Protein AF-A0A1B6K634-F1 (afdb_monomer_lite)

Sequence (144 aa):
LHPFLGPLPGFIFIWIILMIVVPACLAILSILFADHVYEPFRPSFSTNFHNDYEGLIKKIIGTATLLAVGGINYASVKLYLKTQDLVSYLKLFGCIYVIVGGLYVYTSGNAIKADFGFEGTNLSLESLAIVFYGGLYSYDGWSW

pLDDT: mean 87.66, std 10.48, range [48.34, 97.31]

InterPro domains:
  IPR002293 Amino acid/polyamine transporter I [PF13520] (3-143)
  IPR050598 Cellular Amino Acid Transporter [PTHR11785] (5-143)

Secondary structur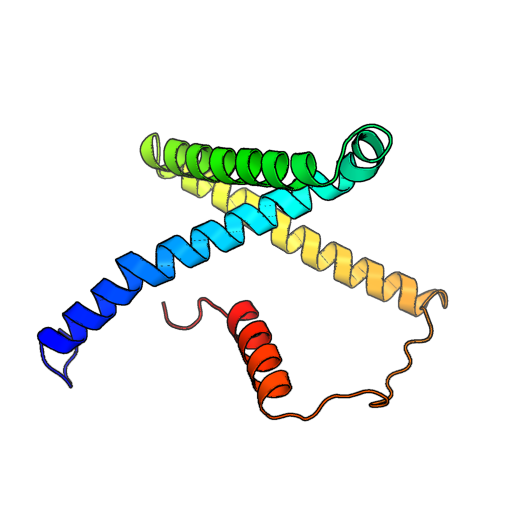e (DSSP, 8-state):
--TTT-HHHHHHHHHHIIIIIHHHHHHHHHHHHHHHHHGGGHHHHTTT--HHHHHHHHHHHHHHHHHHHHHHHHH-HHHHHHHHHHHHHHHHHHHHHHHHHHHHHHHTT---------TT----HHHHHHHHHHHHHHTTTTT-

Organism: NCBI:txid320908

Radius of gyration: 20.86 Å; chains: 1; bounding box: 47×40×52 Å

Foldseek 3Di:
DPPPDDDVVVVVVVCCCVVPVVVVVLLVVLLVVLCVVCVVCCVVAVVPDDPVVSVVSSVVSSVVVVCVLVVQCVVDVVSSVVVVVVVVVVVVVVVVVVVVVQVVCVVVVVDDPDPPDCPPPDPDPVVVVVVVVVVVVVVPPPPD

Structure (mmCIF, N/CA/C/O backbone):
data_AF-A0A1B6K634-F1
#
_entry.id   AF-A0A1B6K634-F1
#
loop_
_atom_site.group_PDB
_atom_site.id
_atom_site.type_symbol
_atom_site.label_atom_id
_atom_site.label_alt_id
_atom_site.label_comp_id
_atom_site.label_asym_id
_atom_site.label_entity_id
_atom_site.label_seq_id
_atom_site.pdbx_PDB_ins_code
_atom_site.Cartn_x
_atom_site.Cartn_y
_atom_site.Cartn_z
_atom_site.occupancy
_atom_site.B_iso_or_equiv
_atom_site.auth_seq_id
_atom_site.auth_comp_id
_atom_site.auth_asym_id
_atom_site.auth_atom_id
_atom_site.pdbx_PDB_model_num
ATOM 1 N N . LEU A 1 1 ? -23.754 -15.969 13.883 1.00 48.34 1 LEU A N 1
ATOM 2 C CA . LEU A 1 1 ? -23.018 -17.095 14.504 1.00 48.34 1 LEU A CA 1
ATOM 3 C C . LEU A 1 1 ? -22.584 -18.035 13.389 1.00 48.34 1 LEU A C 1
ATOM 5 O O . LEU A 1 1 ? -23.449 -18.460 12.636 1.00 48.34 1 LEU A O 1
ATOM 9 N N . HIS A 1 2 ? -21.286 -18.309 13.239 1.00 55.38 2 HIS A N 1
ATOM 10 C CA . HIS A 1 2 ? -20.793 -19.230 12.208 1.00 55.38 2 HIS A CA 1
ATOM 11 C C . HIS A 1 2 ? -21.276 -20.660 12.546 1.00 55.38 2 HIS A C 1
ATOM 13 O O . HIS A 1 2 ? -20.981 -21.134 13.645 1.00 55.38 2 HIS A O 1
ATOM 19 N N . PRO A 1 3 ? -22.038 -21.343 11.674 1.00 64.38 3 PRO A N 1
ATOM 20 C CA . PRO A 1 3 ? -22.816 -22.528 12.059 1.00 64.38 3 PRO A CA 1
ATOM 21 C C . PRO A 1 3 ? -22.002 -23.797 12.374 1.00 64.38 3 PRO A C 1
ATOM 23 O O . PRO A 1 3 ? -22.573 -24.760 12.871 1.00 64.38 3 PRO A O 1
ATOM 26 N N . PHE A 1 4 ? -20.689 -23.820 12.124 1.00 67.25 4 PHE A N 1
ATOM 27 C CA . PHE A 1 4 ? -19.929 -25.079 12.070 1.00 67.25 4 PHE A CA 1
ATOM 28 C C . PHE A 1 4 ? -18.989 -25.362 13.253 1.00 67.25 4 PHE A C 1
ATOM 30 O O . PHE A 1 4 ? -18.642 -26.518 13.466 1.00 67.25 4 PHE A O 1
ATOM 37 N N . LEU A 1 5 ? -18.559 -24.352 14.021 1.00 72.69 5 LEU A N 1
ATOM 38 C CA . LEU A 1 5 ? -17.466 -24.518 15.002 1.00 72.69 5 LEU A CA 1
ATOM 39 C C . LEU A 1 5 ? -17.731 -23.878 16.379 1.00 72.69 5 LEU A C 1
ATOM 41 O O . LEU A 1 5 ? -16.891 -23.949 17.272 1.00 72.69 5 LEU A O 1
ATOM 45 N N . GLY A 1 6 ? -18.909 -23.282 16.582 1.00 82.31 6 GLY A N 1
ATOM 46 C CA . GLY A 1 6 ? -19.277 -22.646 17.848 1.00 82.31 6 GLY A CA 1
ATOM 47 C C . GLY A 1 6 ? -18.645 -21.259 18.072 1.00 82.31 6 GLY A C 1
ATOM 48 O O . GLY A 1 6 ? -17.985 -20.709 17.188 1.00 82.31 6 GLY A O 1
ATOM 49 N N . PRO A 1 7 ? -18.883 -20.646 19.246 1.00 83.75 7 PRO A N 1
ATOM 50 C CA . PRO A 1 7 ? -18.506 -19.255 19.515 1.00 83.75 7 PRO A CA 1
ATOM 51 C C . PRO A 1 7 ? -16.994 -19.039 19.704 1.00 83.75 7 PRO A C 1
ATOM 53 O O . PRO A 1 7 ? -16.495 -17.965 19.374 1.00 83.75 7 PRO A O 1
ATOM 56 N N . LEU A 1 8 ? -16.253 -20.042 20.195 1.00 88.31 8 LEU A N 1
ATOM 57 C CA . LEU A 1 8 ? -14.825 -19.906 20.512 1.00 88.31 8 LEU A CA 1
ATOM 58 C C . LEU A 1 8 ? -13.937 -19.751 19.254 1.00 88.31 8 LEU A C 1
ATOM 60 O O . LEU A 1 8 ? -13.167 -18.792 19.202 1.00 88.31 8 LEU A O 1
ATOM 64 N N . PRO A 1 9 ? -14.054 -20.586 18.202 1.00 89.00 9 PRO A N 1
ATOM 65 C CA . PRO A 1 9 ? -13.285 -20.392 16.966 1.00 89.00 9 PRO A CA 1
ATOM 66 C C . PRO A 1 9 ? -13.643 -19.097 16.228 1.00 89.00 9 PRO A C 1
ATOM 68 O O . PRO A 1 9 ? -12.768 -18.463 15.647 1.00 89.00 9 PRO A O 1
ATOM 71 N N . GLY A 1 10 ? -14.905 -18.657 16.310 1.00 88.12 10 GLY A N 1
ATOM 72 C CA . GLY A 1 10 ? -15.322 -17.353 15.784 1.00 88.12 10 GLY A CA 1
ATOM 73 C C . GLY A 1 10 ? -14.649 -16.180 16.503 1.00 88.12 10 GLY A C 1
ATOM 74 O O . GLY A 1 10 ? -14.206 -15.236 15.853 1.00 88.12 10 GLY A O 1
ATOM 75 N N . PHE A 1 11 ? -14.516 -16.259 17.831 1.00 90.56 11 PHE A N 1
ATOM 76 C CA . PHE A 1 11 ? -13.780 -15.264 18.609 1.00 90.56 11 PHE A CA 1
ATOM 77 C C . PHE A 1 11 ? -12.296 -15.221 18.228 1.00 90.56 11 PHE A C 1
ATOM 79 O O . PHE A 1 11 ? -11.775 -14.141 17.971 1.00 90.56 11 PHE A O 1
ATOM 86 N N . ILE A 1 12 ? -11.630 -16.379 18.140 1.00 93.38 12 ILE A N 1
ATOM 87 C CA . ILE A 1 12 ? -10.209 -16.460 17.760 1.00 93.38 12 ILE A CA 1
ATOM 88 C C . ILE A 1 12 ? -9.990 -15.869 16.364 1.00 93.38 12 ILE A C 1
ATOM 90 O O . ILE A 1 12 ? -9.063 -15.089 16.167 1.00 93.38 12 ILE A O 1
ATOM 94 N N . PHE A 1 13 ? -10.865 -16.190 15.410 1.00 90.06 13 PHE A N 1
ATOM 95 C CA . PHE A 1 13 ? -10.799 -15.649 14.055 1.00 90.06 13 PHE A CA 1
ATOM 96 C C . PHE A 1 13 ? -10.890 -14.116 14.038 1.00 90.06 13 PHE A C 1
ATOM 98 O O . PHE A 1 13 ? -10.012 -13.454 13.489 1.00 90.06 13 PHE A O 1
ATOM 105 N N . ILE A 1 14 ? -11.901 -13.542 14.700 1.00 91.75 14 ILE A N 1
ATOM 106 C CA . ILE A 1 14 ? -12.066 -12.083 14.794 1.00 91.75 14 ILE A CA 1
ATOM 107 C C . ILE A 1 14 ? -10.885 -11.442 15.536 1.00 91.75 14 ILE A C 1
ATOM 109 O O . ILE A 1 14 ? -10.411 -10.383 15.132 1.00 91.75 14 ILE A O 1
ATOM 113 N N . TRP A 1 15 ? -10.381 -12.082 16.592 1.00 94.75 15 TRP A N 1
ATOM 114 C CA . TRP A 1 15 ? -9.236 -11.589 17.353 1.00 94.75 15 TRP A CA 1
ATOM 115 C C . TRP A 1 15 ? -7.974 -11.508 16.489 1.00 94.75 15 TRP A C 1
ATOM 117 O O . TRP A 1 15 ? -7.326 -10.465 16.463 1.00 94.75 15 TRP A O 1
ATOM 127 N N . ILE A 1 16 ? -7.662 -12.563 15.726 1.00 95.00 16 ILE A N 1
ATOM 128 C CA . ILE A 1 16 ? -6.524 -12.574 14.794 1.00 95.00 16 ILE A CA 1
ATOM 129 C C . ILE A 1 16 ? -6.695 -11.475 13.741 1.00 95.00 16 ILE A C 1
ATOM 131 O O . ILE A 1 16 ? -5.755 -10.728 13.469 1.00 95.00 16 ILE A O 1
ATOM 135 N N . ILE A 1 17 ? -7.897 -11.332 13.179 1.00 92.19 17 ILE A N 1
ATOM 136 C CA . ILE A 1 17 ? -8.174 -10.305 12.172 1.00 92.19 17 ILE A CA 1
ATOM 137 C C . ILE A 1 17 ? -7.919 -8.902 12.720 1.00 92.19 17 ILE A C 1
ATOM 139 O O . ILE A 1 17 ? -7.174 -8.132 12.115 1.00 92.19 17 ILE A O 1
ATOM 143 N N . LEU A 1 18 ? -8.524 -8.564 13.859 1.00 93.88 18 LEU A N 1
ATOM 144 C CA . LEU A 1 18 ? -8.493 -7.202 14.388 1.00 93.88 18 LEU A CA 1
ATOM 145 C C . LEU A 1 18 ? -7.140 -6.836 15.000 1.00 93.88 18 LEU A C 1
ATOM 147 O O . LEU A 1 18 ? -6.709 -5.694 14.872 1.00 93.88 18 LEU A O 1
ATOM 151 N N . MET A 1 19 ? -6.475 -7.786 15.662 1.00 94.88 19 MET A N 1
ATOM 152 C CA . MET A 1 19 ? -5.228 -7.514 16.381 1.00 94.88 19 MET A CA 1
ATOM 153 C C . MET A 1 19 ? -3.983 -7.675 15.513 1.00 94.88 19 MET A C 1
ATOM 155 O O . MET A 1 19 ? -2.976 -7.029 15.790 1.00 94.88 19 MET A O 1
ATOM 159 N N . ILE A 1 20 ? -4.025 -8.536 14.491 1.00 94.31 20 ILE A N 1
ATOM 160 C CA . ILE A 1 20 ? -2.841 -8.891 13.698 1.00 94.31 20 ILE A CA 1
ATOM 161 C C . ILE A 1 20 ? -3.019 -8.454 12.247 1.00 94.31 20 ILE A C 1
ATOM 163 O O . ILE A 1 20 ? -2.227 -7.655 11.752 1.00 94.31 20 ILE A O 1
ATOM 167 N N . VAL A 1 21 ? -4.058 -8.949 11.570 1.00 91.81 21 VAL A N 1
ATOM 168 C CA . VAL A 1 21 ? -4.191 -8.795 10.111 1.00 91.81 21 VAL A CA 1
ATOM 169 C C . VAL A 1 21 ? -4.428 -7.337 9.721 1.00 91.81 21 VAL A C 1
ATOM 171 O O . VAL A 1 21 ? -3.651 -6.776 8.953 1.00 91.81 21 VAL A O 1
ATOM 174 N N . VAL A 1 22 ? -5.460 -6.694 10.274 1.00 91.88 22 VAL A N 1
ATOM 175 C CA . VAL A 1 22 ? -5.829 -5.318 9.903 1.00 91.88 22 VAL A CA 1
ATOM 176 C C . VAL A 1 22 ? -4.693 -4.319 10.188 1.00 91.88 22 VAL A C 1
ATOM 178 O O . VAL A 1 22 ? -4.345 -3.562 9.277 1.00 91.88 22 VAL A O 1
ATOM 181 N N . PRO A 1 23 ? -4.048 -4.311 11.374 1.00 94.06 23 PRO A N 1
ATOM 182 C CA . PRO A 1 23 ? -2.938 -3.397 11.642 1.00 94.06 23 PRO A CA 1
ATOM 183 C C . PRO A 1 23 ? -1.726 -3.639 10.738 1.00 94.06 23 PRO A C 1
ATOM 185 O O . PRO A 1 23 ? -1.134 -2.677 10.249 1.00 94.06 23 PRO A O 1
ATOM 188 N N . ALA A 1 24 ? -1.371 -4.904 10.481 1.00 93.50 24 ALA A N 1
ATOM 189 C CA . ALA A 1 24 ? -0.255 -5.242 9.601 1.00 93.50 24 ALA A CA 1
ATOM 190 C C . ALA A 1 24 ? -0.511 -4.779 8.160 1.00 93.50 24 ALA A C 1
ATOM 192 O O . ALA A 1 24 ? 0.359 -4.150 7.559 1.00 93.50 24 ALA A O 1
ATOM 193 N N . CYS A 1 25 ? -1.717 -5.004 7.628 1.00 91.81 25 CYS A N 1
ATOM 194 C CA . CYS A 1 25 ? -2.092 -4.535 6.295 1.00 91.81 25 CYS A CA 1
ATOM 195 C C . CYS A 1 25 ? -2.022 -3.006 6.185 1.00 91.81 25 CYS A C 1
ATOM 197 O O . CYS A 1 25 ? -1.440 -2.486 5.233 1.00 91.81 25 CYS A O 1
ATOM 199 N N . LEU A 1 26 ? -2.550 -2.273 7.172 1.00 92.81 26 LEU A N 1
ATOM 200 C CA . LEU A 1 26 ? -2.476 -0.808 7.194 1.00 92.81 26 LEU A CA 1
ATOM 201 C C . LEU A 1 26 ? -1.029 -0.302 7.265 1.00 92.81 26 LEU A C 1
ATOM 203 O O . LEU A 1 26 ? -0.691 0.671 6.591 1.00 92.81 26 LEU A O 1
ATOM 207 N N . ALA A 1 27 ? -0.168 -0.966 8.040 1.00 93.44 27 ALA A N 1
ATOM 208 C CA . ALA A 1 27 ? 1.247 -0.622 8.137 1.00 93.44 27 ALA A CA 1
ATOM 209 C C . ALA A 1 27 ? 1.991 -0.853 6.813 1.00 93.44 27 ALA A C 1
ATOM 211 O O . ALA A 1 27 ? 2.707 0.035 6.354 1.00 93.44 27 ALA A O 1
ATOM 212 N N . ILE A 1 28 ? 1.783 -2.005 6.168 1.00 92.38 28 ILE A N 1
ATOM 213 C CA . ILE A 1 28 ? 2.393 -2.328 4.869 1.00 92.38 28 ILE A CA 1
ATOM 214 C C . ILE A 1 28 ? 1.969 -1.304 3.809 1.00 92.38 28 ILE A C 1
ATOM 216 O O . ILE A 1 28 ? 2.821 -0.737 3.129 1.00 92.38 28 ILE A O 1
ATOM 220 N N . LEU A 1 29 ? 0.670 -1.004 3.709 1.00 92.38 29 LEU A N 1
ATOM 221 C CA . LEU A 1 29 ? 0.145 -0.029 2.746 1.00 92.38 29 LEU A CA 1
ATOM 222 C C . LEU A 1 29 ? 0.687 1.386 2.989 1.00 92.38 29 LEU A C 1
ATOM 224 O O . LEU A 1 29 ? 0.996 2.105 2.042 1.00 92.38 29 LEU A O 1
ATOM 228 N N . SER A 1 30 ? 0.811 1.782 4.254 1.00 94.81 30 SER A N 1
ATOM 229 C CA . SER A 1 30 ? 1.367 3.074 4.659 1.00 94.81 30 SER A CA 1
ATOM 230 C C . SER A 1 30 ? 2.842 3.222 4.270 1.00 94.81 30 SER A C 1
ATOM 232 O O . SER A 1 30 ? 3.235 4.255 3.726 1.00 94.81 30 SER A O 1
ATOM 234 N N . ILE A 1 31 ? 3.646 2.181 4.497 1.00 93.75 31 ILE A N 1
ATOM 235 C CA . ILE A 1 31 ? 5.065 2.166 4.124 1.00 93.75 31 ILE A CA 1
ATOM 236 C C . ILE A 1 31 ? 5.216 2.175 2.599 1.00 93.75 31 ILE A C 1
ATOM 238 O O . ILE A 1 31 ? 5.966 2.996 2.081 1.00 93.75 31 ILE A O 1
ATOM 242 N N . LEU A 1 32 ? 4.445 1.353 1.877 1.00 93.50 32 LEU A N 1
ATOM 243 C CA . LEU A 1 32 ? 4.433 1.344 0.408 1.00 93.50 32 LEU A CA 1
ATOM 244 C C . LEU A 1 32 ? 4.067 2.715 -0.172 1.00 93.50 32 LEU A C 1
ATOM 246 O O . LEU A 1 32 ? 4.695 3.189 -1.117 1.00 93.50 32 LEU A O 1
ATOM 250 N N . PHE A 1 33 ? 3.065 3.382 0.404 1.00 93.81 33 PHE A N 1
ATOM 251 C CA . PHE A 1 33 ? 2.713 4.741 0.008 1.00 93.81 33 PHE A CA 1
ATOM 252 C C . PHE A 1 33 ? 3.881 5.709 0.228 1.00 93.81 33 PHE A C 1
ATOM 254 O 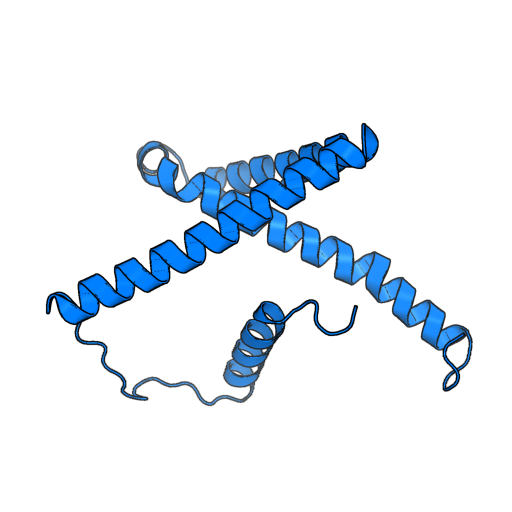O . PHE A 1 33 ? 4.196 6.501 -0.658 1.00 93.81 33 PHE A O 1
ATOM 261 N N . ALA A 1 34 ? 4.547 5.628 1.382 1.00 94.94 34 ALA A N 1
ATOM 262 C CA . ALA A 1 34 ? 5.700 6.465 1.682 1.00 94.94 34 ALA A CA 1
ATOM 263 C C . ALA A 1 34 ? 6.873 6.223 0.718 1.00 94.94 34 ALA A C 1
ATOM 265 O O . ALA A 1 34 ? 7.492 7.192 0.280 1.00 94.94 34 ALA A O 1
ATOM 266 N N . ASP A 1 35 ? 7.143 4.968 0.346 1.00 92.94 35 ASP A N 1
ATOM 267 C CA . ASP A 1 35 ? 8.153 4.613 -0.656 1.00 92.94 35 ASP A CA 1
ATOM 268 C C . ASP A 1 35 ? 7.844 5.265 -2.010 1.00 92.94 35 ASP A C 1
ATOM 270 O O . ASP A 1 35 ? 8.694 5.949 -2.581 1.00 92.94 35 ASP A O 1
ATOM 274 N N . HIS A 1 36 ? 6.605 5.139 -2.491 1.00 91.94 36 HIS A N 1
ATOM 275 C CA . HIS A 1 36 ? 6.194 5.733 -3.764 1.00 91.94 36 HIS A CA 1
ATOM 276 C C . HIS A 1 36 ? 6.197 7.265 -3.756 1.00 91.94 36 HIS A C 1
ATOM 278 O O . HIS A 1 36 ? 6.512 7.879 -4.775 1.00 91.94 36 HIS A O 1
ATOM 284 N N . VAL A 1 37 ? 5.861 7.895 -2.628 1.00 92.31 37 VAL A N 1
ATOM 285 C CA . VAL A 1 37 ? 5.940 9.355 -2.478 1.00 92.31 37 VAL A CA 1
ATOM 286 C C . VAL A 1 37 ? 7.390 9.828 -2.432 1.00 92.31 37 VAL A C 1
ATOM 288 O O . VAL A 1 37 ? 7.681 10.905 -2.943 1.00 92.31 37 VAL A O 1
ATOM 291 N N . TYR A 1 38 ? 8.294 9.052 -1.833 1.00 91.00 38 TYR A N 1
ATOM 292 C CA . TYR A 1 38 ? 9.701 9.416 -1.689 1.00 91.00 38 TYR A CA 1
ATOM 293 C C . TYR A 1 38 ? 10.501 9.260 -2.991 1.00 91.00 38 TYR A C 1
ATOM 295 O O . TYR A 1 38 ? 11.389 10.074 -3.249 1.00 91.00 38 TYR A O 1
ATOM 303 N N . GLU A 1 39 ? 10.183 8.267 -3.830 1.00 89.81 39 GLU A N 1
ATOM 304 C CA . GLU A 1 39 ? 10.977 7.913 -5.020 1.00 89.81 39 GLU A CA 1
ATOM 305 C C . GLU A 1 39 ? 11.298 9.098 -5.960 1.00 89.81 39 GLU A C 1
ATOM 307 O O . GLU A 1 39 ? 12.461 9.250 -6.337 1.00 89.81 39 GLU A O 1
ATOM 312 N N . PRO A 1 40 ? 10.360 10.012 -6.292 1.00 88.75 40 PRO A N 1
ATOM 313 C CA . PRO A 1 40 ? 10.659 11.173 -7.137 1.00 88.75 40 PRO A CA 1
ATOM 314 C C . PRO A 1 40 ? 11.639 12.168 -6.503 1.00 88.75 40 PRO A C 1
ATOM 316 O O . PRO A 1 40 ? 12.369 12.858 -7.212 1.00 88.75 40 PRO A O 1
ATOM 319 N N . PHE A 1 41 ? 11.660 12.258 -5.172 1.00 86.19 41 PHE A N 1
ATOM 320 C CA . PHE A 1 41 ? 12.531 13.177 -4.436 1.00 86.19 41 PHE A CA 1
ATOM 321 C C . PHE A 1 41 ? 13.883 12.555 -4.086 1.00 86.19 41 PHE A C 1
ATOM 323 O O . PHE A 1 41 ? 14.821 13.273 -3.734 1.00 86.19 41 PHE A O 1
ATOM 330 N N . ARG A 1 42 ? 14.012 11.230 -4.206 1.00 84.50 42 ARG A N 1
ATOM 331 C CA . ARG A 1 42 ? 15.229 10.481 -3.889 1.00 84.50 42 ARG A CA 1
ATOM 332 C C . ARG A 1 42 ? 16.502 11.082 -4.511 1.00 84.50 42 ARG A C 1
ATOM 334 O O . ARG A 1 42 ? 17.453 11.269 -3.753 1.00 84.50 42 ARG A O 1
ATOM 341 N N . PRO A 1 43 ? 16.553 11.482 -5.802 1.00 81.50 43 PRO A N 1
ATOM 342 C CA . PRO A 1 43 ? 17.765 12.064 -6.396 1.00 81.50 43 PRO A CA 1
ATOM 343 C C . PRO A 1 43 ? 18.199 13.395 -5.758 1.00 81.50 43 PRO A C 1
ATOM 345 O O . PRO A 1 43 ? 19.384 13.723 -5.740 1.00 81.50 43 PRO A O 1
ATOM 348 N N . SER A 1 44 ? 17.250 14.170 -5.220 1.00 76.94 44 SER A N 1
ATOM 349 C CA . SER A 1 44 ? 17.528 15.436 -4.530 1.00 76.94 44 SER A CA 1
ATOM 350 C C . SER A 1 44 ? 18.098 15.227 -3.124 1.00 76.94 44 SER A C 1
ATOM 352 O O . SER A 1 44 ? 18.809 16.093 -2.619 1.00 76.94 44 SER A O 1
ATOM 354 N N . PHE A 1 45 ? 17.812 14.083 -2.497 1.00 69.56 45 PHE A N 1
ATOM 355 C CA . PHE A 1 45 ? 18.281 13.743 -1.151 1.00 69.56 45 PHE A CA 1
ATOM 356 C C . PHE A 1 45 ? 19.509 12.814 -1.149 1.00 69.56 45 PHE A C 1
ATOM 358 O O . PHE A 1 45 ? 20.307 12.868 -0.212 1.00 69.56 45 PHE A O 1
ATOM 365 N N . SER A 1 46 ? 19.720 12.019 -2.206 1.00 62.03 46 SER A N 1
ATOM 366 C CA . SER A 1 46 ? 20.804 11.027 -2.297 1.00 62.03 46 SER A CA 1
ATOM 367 C C . SER A 1 46 ? 22.210 11.624 -2.407 1.00 62.03 46 SER A C 1
ATOM 369 O O . SER A 1 46 ? 23.191 10.909 -2.239 1.00 62.03 46 SER A O 1
ATOM 371 N N . THR A 1 47 ? 22.339 12.918 -2.706 1.00 58.94 47 THR A N 1
ATOM 372 C CA . THR A 1 47 ? 23.640 13.597 -2.821 1.00 58.94 47 THR A CA 1
ATOM 373 C C . THR A 1 47 ? 24.221 14.046 -1.477 1.00 58.94 47 THR A C 1
ATOM 375 O O . THR A 1 47 ? 25.412 14.332 -1.426 1.00 58.94 47 THR A O 1
ATOM 378 N N . ASN A 1 48 ? 23.431 14.093 -0.393 1.00 56.75 48 ASN A N 1
ATOM 379 C CA . ASN A 1 48 ? 23.866 14.691 0.881 1.00 56.75 48 ASN A CA 1
ATOM 380 C C . ASN A 1 48 ? 23.554 13.871 2.151 1.00 56.75 48 ASN A C 1
ATOM 382 O O . ASN A 1 48 ? 24.058 14.225 3.215 1.00 56.75 48 ASN A O 1
ATOM 386 N N . PHE A 1 49 ? 22.751 12.801 2.088 1.00 58.59 49 PHE A N 1
ATOM 387 C CA . PHE A 1 49 ? 22.249 12.116 3.291 1.00 58.59 49 PHE A CA 1
ATOM 388 C C . PHE A 1 49 ? 22.558 10.609 3.325 1.00 58.59 49 PHE A C 1
ATOM 390 O O . PHE A 1 49 ? 22.456 9.909 2.323 1.00 58.59 49 PHE A O 1
ATOM 397 N N . HIS A 1 50 ? 22.946 10.121 4.510 1.00 62.19 50 HIS A N 1
ATOM 398 C CA . HIS A 1 50 ? 23.258 8.717 4.817 1.00 62.19 50 HIS A CA 1
ATOM 399 C C . HIS A 1 50 ? 22.002 7.820 4.739 1.00 62.19 50 HIS A C 1
ATOM 401 O O . HIS A 1 50 ? 20.905 8.285 5.057 1.00 62.19 50 HIS A O 1
ATOM 407 N N . ASN A 1 51 ? 22.166 6.531 4.400 1.00 66.94 51 ASN A N 1
ATOM 408 C CA . ASN A 1 51 ? 21.072 5.548 4.240 1.00 66.94 51 ASN A CA 1
ATOM 409 C C . ASN A 1 51 ? 20.119 5.454 5.455 1.00 66.94 51 ASN A C 1
ATOM 411 O O . ASN A 1 51 ? 18.937 5.153 5.294 1.00 66.94 51 ASN A O 1
ATOM 415 N N . ASP A 1 52 ? 20.596 5.768 6.662 1.00 70.94 52 ASP A N 1
ATOM 416 C CA . ASP A 1 52 ? 19.791 5.719 7.891 1.00 70.94 52 ASP A CA 1
ATOM 417 C C . ASP A 1 52 ? 18.653 6.758 7.921 1.00 70.94 52 ASP A C 1
ATOM 419 O O . ASP A 1 52 ? 17.599 6.521 8.518 1.00 70.94 52 ASP A O 1
ATOM 423 N N . TYR A 1 53 ? 18.822 7.902 7.247 1.00 79.50 53 TYR A N 1
ATOM 424 C CA . TYR A 1 53 ? 17.809 8.962 7.213 1.00 79.50 53 TYR A CA 1
ATOM 425 C C . TYR A 1 53 ? 16.654 8.642 6.263 1.00 79.50 53 TYR A C 1
ATOM 427 O O . TYR A 1 53 ? 15.524 9.062 6.515 1.00 79.50 53 TYR A O 1
ATOM 435 N N . GLU A 1 54 ? 16.901 7.863 5.208 1.00 84.38 54 GLU A N 1
ATOM 436 C CA . GLU A 1 54 ? 15.871 7.468 4.243 1.00 84.38 54 GLU A CA 1
ATOM 437 C C . GLU A 1 54 ? 14.764 6.654 4.926 1.00 84.38 54 GLU A C 1
ATOM 439 O O . GLU A 1 54 ? 13.576 6.966 4.800 1.00 84.38 54 GLU A O 1
ATOM 444 N N . GLY A 1 55 ? 15.152 5.659 5.729 1.00 86.38 55 GLY A N 1
ATOM 445 C CA . GLY A 1 55 ? 14.206 4.835 6.479 1.00 86.38 55 GLY A CA 1
ATOM 446 C C . GLY A 1 55 ? 13.392 5.640 7.496 1.00 86.38 55 GLY A C 1
ATOM 447 O O . GLY A 1 55 ? 12.204 5.375 7.688 1.00 86.38 55 GLY A O 1
ATOM 448 N N . LEU A 1 56 ? 13.997 6.649 8.131 1.00 89.06 56 LEU A N 1
ATOM 449 C CA . LEU A 1 56 ? 13.296 7.526 9.069 1.00 89.06 56 LEU A CA 1
ATOM 450 C C . LEU A 1 56 ? 12.271 8.417 8.354 1.00 89.06 56 LEU A C 1
ATOM 452 O O . LEU A 1 56 ? 11.131 8.511 8.807 1.00 89.06 56 LEU A O 1
ATOM 456 N N . ILE A 1 57 ? 12.646 9.024 7.223 1.00 89.62 57 ILE A N 1
ATOM 457 C CA . ILE A 1 57 ? 11.756 9.873 6.419 1.00 89.62 57 ILE A CA 1
ATOM 458 C C . ILE A 1 57 ? 10.537 9.073 5.957 1.00 89.62 57 ILE A C 1
ATOM 460 O O . ILE A 1 57 ? 9.404 9.508 6.156 1.00 89.62 57 ILE A O 1
ATOM 464 N N . LYS A 1 58 ? 10.754 7.868 5.419 1.00 91.00 58 LYS A N 1
ATOM 465 C CA . LYS A 1 58 ? 9.674 6.979 4.974 1.00 91.00 58 LYS A CA 1
ATOM 466 C C . LYS A 1 58 ? 8.726 6.610 6.117 1.00 91.00 58 LYS A C 1
ATOM 468 O O . LYS A 1 58 ? 7.511 6.701 5.960 1.00 91.00 58 LYS A O 1
ATOM 473 N N . LYS A 1 59 ? 9.255 6.288 7.304 1.00 92.06 59 LYS A N 1
ATOM 474 C CA . LYS A 1 59 ? 8.435 6.016 8.501 1.00 92.06 59 LYS A CA 1
ATOM 475 C C . LYS A 1 59 ? 7.615 7.228 8.943 1.00 92.06 59 LYS A C 1
ATOM 477 O O . LYS A 1 59 ? 6.454 7.062 9.316 1.00 92.06 59 LYS A O 1
ATOM 482 N N . ILE A 1 60 ? 8.191 8.431 8.899 1.00 94.06 60 ILE A N 1
ATOM 483 C CA . ILE A 1 60 ? 7.486 9.674 9.240 1.00 94.06 60 ILE A CA 1
ATOM 484 C C . ILE A 1 60 ? 6.349 9.924 8.250 1.00 94.06 60 ILE A C 1
ATOM 486 O O . ILE A 1 60 ? 5.221 10.145 8.683 1.00 94.06 60 ILE A O 1
ATOM 490 N N . ILE A 1 61 ? 6.622 9.835 6.943 1.00 94.88 61 ILE A N 1
ATOM 491 C CA . ILE A 1 61 ? 5.608 10.006 5.894 1.00 94.88 61 ILE A CA 1
ATOM 492 C C . ILE A 1 61 ? 4.484 8.985 6.085 1.00 94.88 61 ILE A C 1
ATOM 494 O O . ILE A 1 61 ? 3.325 9.377 6.181 1.00 94.88 61 ILE A O 1
ATOM 498 N N . GLY A 1 62 ? 4.816 7.699 6.234 1.00 95.38 62 GLY A N 1
ATOM 499 C CA . GLY A 1 62 ? 3.821 6.644 6.420 1.00 95.38 62 GLY A CA 1
ATOM 500 C C . GLY A 1 62 ? 2.949 6.863 7.662 1.00 95.38 62 GLY A C 1
ATOM 501 O O . GLY A 1 62 ? 1.716 6.800 7.588 1.00 95.38 62 GLY A O 1
ATOM 502 N N . THR A 1 63 ? 3.569 7.194 8.798 1.00 95.56 63 THR A N 1
ATOM 503 C CA . THR A 1 63 ? 2.847 7.473 10.050 1.00 95.56 63 THR A CA 1
ATOM 504 C C . THR A 1 63 ? 1.940 8.694 9.902 1.00 95.56 63 THR A C 1
ATOM 506 O O . THR A 1 63 ? 0.775 8.651 10.297 1.00 95.56 63 THR A O 1
ATOM 509 N N . ALA A 1 64 ? 2.436 9.769 9.284 1.00 96.00 64 ALA A N 1
ATOM 510 C CA . ALA A 1 64 ? 1.653 10.968 9.012 1.00 96.00 64 ALA A CA 1
ATOM 511 C C . ALA A 1 64 ? 0.456 10.667 8.097 1.0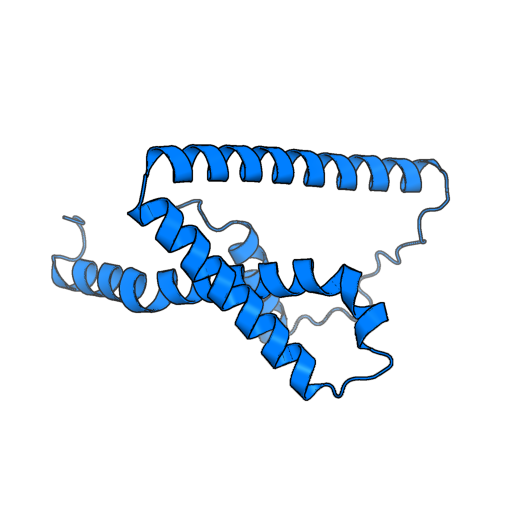0 96.00 64 ALA A C 1
ATOM 513 O O . ALA A 1 64 ? -0.639 11.164 8.353 1.00 96.00 64 ALA A O 1
ATOM 514 N N . THR A 1 65 ? 0.621 9.808 7.087 1.00 94.75 65 THR A N 1
ATOM 515 C CA . THR A 1 65 ? -0.477 9.356 6.222 1.00 94.75 65 THR A CA 1
ATOM 516 C C . THR A 1 65 ? -1.549 8.609 7.011 1.00 94.75 65 THR A C 1
ATOM 518 O O . THR A 1 65 ? -2.730 8.916 6.855 1.00 94.75 65 THR A O 1
ATOM 521 N N . LEU A 1 66 ? -1.171 7.674 7.891 1.00 95.56 66 LEU A N 1
ATOM 522 C CA . LEU A 1 66 ? -2.135 6.945 8.726 1.00 95.56 66 LEU A CA 1
ATOM 523 C C . LEU A 1 66 ? -2.915 7.889 9.644 1.00 95.56 66 LEU A C 1
ATOM 525 O O . LEU A 1 66 ? -4.141 7.801 9.720 1.00 95.56 66 LEU A O 1
ATOM 529 N N . LEU A 1 67 ? -2.220 8.824 10.295 1.00 96.06 67 LEU A N 1
ATOM 530 C CA . LEU A 1 67 ? -2.846 9.824 11.160 1.00 96.06 67 LEU A CA 1
ATOM 531 C C . LEU A 1 67 ? -3.764 10.766 10.378 1.00 96.06 67 LEU A C 1
ATOM 533 O O . LEU A 1 67 ? -4.853 11.079 10.850 1.00 96.06 67 LEU A O 1
ATOM 537 N N . ALA A 1 68 ? -3.364 11.192 9.179 1.00 94.81 68 ALA A N 1
ATOM 538 C CA . ALA A 1 68 ? -4.178 12.054 8.331 1.00 94.81 68 ALA A CA 1
ATOM 539 C C . ALA A 1 68 ? -5.459 11.345 7.876 1.00 94.81 68 ALA A C 1
ATOM 541 O O . ALA A 1 68 ? -6.550 11.889 8.029 1.00 94.81 68 ALA A O 1
ATOM 542 N N . VAL A 1 69 ? -5.352 10.113 7.369 1.00 94.19 69 VAL A N 1
ATOM 543 C CA . VAL A 1 69 ? -6.514 9.328 6.923 1.00 94.19 69 VAL A CA 1
ATOM 544 C C . VAL A 1 69 ? -7.440 9.007 8.096 1.00 94.19 69 VAL A C 1
ATOM 546 O O . VAL A 1 69 ? -8.653 9.203 7.990 1.00 94.19 69 VAL A O 1
ATOM 549 N N . GLY A 1 70 ? -6.880 8.578 9.231 1.00 94.62 70 GLY A N 1
ATOM 550 C CA . GLY A 1 70 ? -7.635 8.330 10.458 1.00 94.62 70 GLY A CA 1
ATOM 551 C C . GLY A 1 70 ? -8.316 9.593 10.988 1.00 94.62 70 GLY A C 1
ATOM 552 O O . GLY A 1 70 ? -9.491 9.553 11.342 1.00 94.62 70 GLY A O 1
ATOM 553 N N . GLY A 1 71 ? -7.623 10.733 10.962 1.00 96.38 71 GLY A N 1
ATOM 554 C CA . GLY A 1 71 ? -8.163 12.033 11.355 1.00 96.38 71 GLY A CA 1
ATOM 555 C C . GLY A 1 71 ? -9.295 12.510 10.444 1.00 96.38 71 GLY A C 1
ATOM 556 O O . GLY A 1 71 ? -10.312 12.994 10.939 1.00 96.38 71 GLY A O 1
ATOM 557 N N . ILE A 1 72 ? -9.173 12.318 9.126 1.00 95.38 72 ILE A N 1
ATOM 558 C CA . ILE A 1 72 ? -10.245 12.610 8.161 1.00 95.38 72 ILE A CA 1
ATOM 559 C C . ILE A 1 72 ? -11.472 11.740 8.447 1.00 95.38 72 ILE A C 1
ATOM 561 O O . ILE A 1 72 ? -12.589 12.256 8.481 1.00 95.38 72 ILE A O 1
ATOM 565 N N . ASN A 1 73 ? -11.271 10.438 8.672 1.00 95.25 73 ASN A N 1
ATOM 566 C CA . ASN A 1 73 ? -12.352 9.510 8.994 1.00 95.25 73 ASN A CA 1
ATOM 567 C C . ASN A 1 73 ? -13.055 9.895 10.306 1.00 95.25 73 ASN A C 1
ATOM 569 O O . ASN A 1 73 ? -14.281 10.005 10.328 1.00 95.25 73 ASN A O 1
ATOM 573 N N . TYR A 1 74 ? -12.274 10.194 11.348 1.00 96.19 74 TYR A N 1
ATOM 574 C CA . TYR A 1 74 ? -12.774 10.642 12.647 1.00 96.19 74 TYR A CA 1
ATOM 575 C C . TYR A 1 74 ? -13.576 11.947 12.550 1.00 96.19 74 TYR A C 1
ATOM 577 O O . TYR A 1 74 ? -14.632 12.070 13.165 1.00 96.19 74 TYR A O 1
ATOM 585 N N . ALA A 1 75 ? -13.107 12.917 11.760 1.00 96.19 75 ALA A N 1
ATOM 586 C CA . ALA A 1 75 ? -13.783 14.201 11.597 1.00 96.19 75 ALA A CA 1
ATOM 587 C C . ALA A 1 75 ? -15.067 14.097 10.757 1.00 96.19 75 ALA A C 1
ATOM 589 O O . ALA A 1 75 ? -16.071 14.737 11.071 1.00 96.19 75 ALA A O 1
ATOM 590 N N . SER A 1 76 ? -15.046 13.334 9.658 1.00 96.06 76 SER A N 1
ATOM 591 C CA . SER A 1 76 ? -16.217 13.143 8.803 1.00 96.06 76 SER A CA 1
ATOM 592 C C . SER A 1 76 ? -16.073 11.936 7.885 1.00 96.06 76 SER A C 1
ATOM 594 O O . SER A 1 76 ? -15.332 11.952 6.899 1.00 96.06 76 SER A O 1
ATOM 596 N N . VAL A 1 77 ? -16.930 10.940 8.109 1.00 95.94 77 VAL A N 1
ATOM 597 C CA . VAL A 1 77 ? -17.063 9.777 7.220 1.00 95.94 77 VAL A CA 1
ATOM 598 C C . VAL A 1 77 ? -17.407 10.205 5.788 1.00 95.94 77 VAL A C 1
ATOM 600 O O . VAL A 1 77 ? -16.901 9.629 4.831 1.00 95.94 77 VAL A O 1
ATOM 603 N N . LYS A 1 78 ? -18.202 11.270 5.604 1.00 95.81 78 LYS A N 1
ATOM 604 C CA . LYS A 1 78 ? -18.545 11.777 4.263 1.00 95.81 78 LYS A CA 1
ATOM 605 C C . LYS A 1 78 ? -17.328 12.339 3.528 1.00 95.81 78 LYS A C 1
ATOM 607 O O . LYS A 1 78 ? -17.238 12.188 2.313 1.00 95.81 78 LYS A O 1
ATOM 612 N N . LEU A 1 79 ? -16.421 13.008 4.242 1.00 94.94 79 LEU A N 1
ATOM 613 C CA . LEU A 1 79 ? -15.180 13.514 3.656 1.00 94.94 79 LEU A CA 1
ATOM 614 C C . LEU A 1 79 ? -14.245 12.356 3.306 1.00 94.94 79 LEU A C 1
ATOM 616 O O . LEU A 1 79 ? -13.710 12.328 2.204 1.00 94.94 79 LEU A O 1
ATOM 620 N N . TYR A 1 80 ? -14.113 11.384 4.211 1.00 94.38 80 TYR A N 1
ATOM 621 C CA . TYR A 1 80 ? -13.333 10.175 3.971 1.00 94.38 80 TYR A CA 1
ATOM 622 C C . TYR A 1 80 ? -13.782 9.443 2.700 1.00 94.38 80 TYR A C 1
ATOM 624 O O . TYR A 1 80 ? -12.948 9.167 1.843 1.00 94.38 80 TYR A O 1
ATOM 632 N N . LEU A 1 81 ? -15.090 9.214 2.535 1.00 95.25 81 LEU A N 1
ATOM 633 C CA . LEU A 1 81 ? -15.636 8.560 1.342 1.00 95.25 81 LEU A CA 1
ATOM 634 C C . LEU A 1 81 ? -15.316 9.341 0.059 1.00 95.25 81 LEU A C 1
ATOM 636 O O . LEU A 1 81 ? -14.814 8.759 -0.893 1.00 95.25 81 LEU A O 1
ATOM 640 N N . LYS A 1 82 ? -15.492 10.670 0.054 1.00 95.31 82 LYS A N 1
ATOM 641 C CA . LYS A 1 82 ? -15.140 11.504 -1.111 1.00 95.31 82 LYS A CA 1
ATOM 642 C C . LYS A 1 82 ? -13.652 11.424 -1.471 1.00 95.31 82 LYS A C 1
ATOM 644 O O . LYS A 1 82 ? -13.308 11.371 -2.650 1.00 95.31 82 LYS A O 1
ATOM 649 N N . THR A 1 83 ? -12.771 11.432 -0.471 1.00 94.25 83 THR A N 1
ATOM 650 C CA . THR A 1 83 ? -11.323 11.288 -0.682 1.00 94.25 83 THR A CA 1
ATOM 651 C C . THR A 1 83 ? -10.983 9.899 -1.224 1.00 94.25 83 THR A C 1
ATOM 653 O O . THR A 1 83 ? -10.190 9.782 -2.157 1.00 94.25 83 THR A O 1
ATOM 656 N N . GLN A 1 84 ? -11.606 8.852 -0.682 1.00 93.62 84 GLN A N 1
ATOM 657 C CA . GLN A 1 84 ? -11.427 7.472 -1.130 1.00 93.62 84 GLN A CA 1
ATOM 658 C C . GLN A 1 84 ? -11.887 7.277 -2.583 1.00 93.62 84 GLN A C 1
ATOM 660 O O . GLN A 1 84 ? -11.180 6.640 -3.369 1.00 93.62 84 GLN A O 1
ATOM 665 N N . ASP A 1 85 ? -13.026 7.860 -2.961 1.00 95.62 85 ASP A N 1
ATOM 666 C CA . ASP A 1 85 ? -13.545 7.820 -4.331 1.00 95.62 85 ASP A CA 1
ATOM 667 C C . ASP A 1 85 ? -12.553 8.464 -5.305 1.00 95.62 85 ASP A C 1
ATOM 669 O O . ASP A 1 85 ? -12.181 7.862 -6.312 1.00 95.62 85 ASP A O 1
ATOM 673 N N . LEU A 1 86 ? -12.042 9.655 -4.971 1.00 96.19 86 LEU A N 1
ATOM 674 C CA . LEU A 1 86 ? -11.037 10.346 -5.780 1.00 96.19 86 LEU A CA 1
ATOM 675 C C . LEU A 1 86 ? -9.777 9.493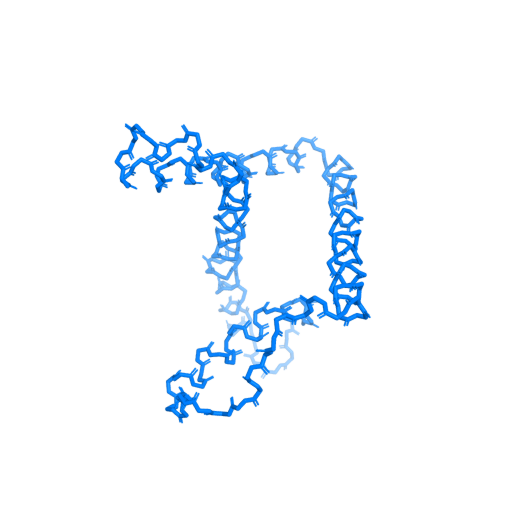 -5.985 1.00 96.19 86 LEU A C 1
ATOM 677 O O . LEU A 1 86 ? -9.312 9.340 -7.115 1.00 96.19 86 LEU A O 1
ATOM 681 N N . VAL A 1 87 ? -9.236 8.911 -4.911 1.00 93.19 87 VAL A N 1
ATOM 682 C CA . VAL A 1 87 ? -8.055 8.033 -4.984 1.00 93.19 87 VAL A CA 1
ATOM 683 C C . VAL A 1 87 ? -8.337 6.806 -5.853 1.00 93.19 87 VAL A C 1
ATOM 685 O O . VAL A 1 87 ? -7.466 6.379 -6.610 1.00 93.19 87 VAL A O 1
ATOM 688 N N . SER A 1 88 ? -9.548 6.255 -5.788 1.00 93.94 88 SER A N 1
ATOM 689 C CA . SER A 1 88 ? -9.947 5.099 -6.596 1.00 93.94 88 SER A CA 1
ATOM 690 C C . SER A 1 88 ? -9.971 5.433 -8.087 1.00 93.94 88 SER A C 1
ATOM 692 O O . SER A 1 88 ? -9.413 4.683 -8.889 1.00 93.94 88 SER A O 1
ATOM 694 N N . TYR A 1 89 ? -10.514 6.595 -8.464 1.00 96.69 89 TYR A N 1
ATOM 695 C CA . TYR A 1 89 ? -10.443 7.067 -9.847 1.00 96.69 89 TYR A CA 1
ATOM 696 C C . TYR A 1 89 ? -8.994 7.259 -10.303 1.00 96.69 89 TYR A C 1
ATOM 698 O O . TYR A 1 89 ? -8.620 6.758 -11.362 1.00 96.69 89 TYR A O 1
ATOM 706 N N . LEU A 1 90 ? -8.151 7.916 -9.496 1.00 95.56 90 LEU A N 1
ATOM 707 C CA . LEU A 1 90 ? -6.736 8.128 -9.827 1.00 95.56 90 LEU A CA 1
ATOM 708 C C . LEU A 1 90 ? -5.979 6.809 -10.038 1.00 95.56 90 LEU A C 1
ATOM 710 O O . LEU A 1 90 ? -5.194 6.707 -10.980 1.00 95.56 90 LEU A O 1
ATOM 714 N N . LYS A 1 91 ? -6.241 5.786 -9.213 1.00 92.19 91 LYS A N 1
ATOM 715 C CA . LYS A 1 91 ? -5.667 4.442 -9.390 1.00 92.19 91 LYS A CA 1
ATOM 716 C C . LYS A 1 91 ? -6.043 3.842 -10.744 1.00 92.19 91 LYS A C 1
ATOM 718 O O . LYS A 1 91 ? -5.160 3.383 -11.463 1.00 92.19 91 LYS A O 1
ATOM 723 N N . LEU A 1 92 ? -7.324 3.895 -11.119 1.00 96.44 92 LEU A N 1
ATOM 724 C CA . LEU A 1 92 ? -7.797 3.389 -12.412 1.00 96.44 92 LEU A CA 1
ATOM 725 C C . LEU A 1 92 ? -7.143 4.123 -13.588 1.00 96.44 92 LEU A C 1
ATOM 727 O O . LEU A 1 92 ? -6.669 3.480 -14.525 1.00 96.44 92 LEU A O 1
ATOM 731 N N . PHE A 1 93 ? -7.054 5.454 -13.519 1.00 97.00 93 PHE A N 1
ATOM 732 C CA . PHE A 1 93 ? -6.352 6.244 -14.531 1.00 97.00 93 PHE A CA 1
ATOM 733 C C . PHE A 1 93 ? -4.872 5.858 -14.635 1.00 97.00 93 PHE A C 1
ATOM 735 O O . PHE A 1 93 ? -4.370 5.694 -15.745 1.00 97.00 93 PHE A O 1
ATOM 742 N N . GLY A 1 94 ? -4.189 5.655 -13.505 1.00 95.25 94 GLY A N 1
ATOM 743 C CA . GLY A 1 94 ? -2.801 5.190 -13.472 1.00 95.25 94 GLY A CA 1
ATOM 744 C C . GLY A 1 94 ? -2.619 3.826 -14.142 1.00 95.25 94 GLY A C 1
ATOM 745 O O . GLY A 1 94 ? -1.722 3.665 -14.969 1.00 95.25 94 GLY A O 1
ATOM 746 N N . CYS A 1 95 ? -3.502 2.863 -13.862 1.00 95.62 95 CYS A N 1
ATOM 747 C CA . CYS A 1 95 ? -3.476 1.553 -14.515 1.00 95.62 95 CYS A CA 1
ATOM 748 C C . CYS A 1 95 ? -3.646 1.670 -16.035 1.00 95.62 95 CYS A C 1
ATOM 750 O O . CYS A 1 95 ? -2.860 1.095 -16.787 1.00 95.62 95 CYS A O 1
ATOM 752 N N . ILE A 1 96 ? -4.631 2.449 -16.496 1.00 97.31 96 ILE A N 1
ATOM 753 C CA . ILE A 1 96 ? -4.860 2.680 -17.929 1.00 97.31 96 ILE A CA 1
ATOM 754 C C . ILE A 1 96 ? -3.630 3.332 -18.568 1.00 97.31 96 ILE A C 1
ATOM 756 O O . ILE A 1 96 ? -3.192 2.900 -19.632 1.00 97.31 96 ILE A O 1
ATOM 760 N N . TYR A 1 97 ? -3.046 4.334 -17.909 1.00 96.81 97 TYR A N 1
ATOM 761 C CA . TYR A 1 97 ? -1.856 5.029 -18.392 1.00 96.81 97 TYR A CA 1
ATOM 762 C C . TYR A 1 97 ? -0.671 4.074 -18.591 1.00 96.81 97 TYR A C 1
ATOM 764 O O . TYR A 1 97 ? -0.051 4.084 -19.654 1.00 96.81 97 TYR A O 1
ATOM 772 N N . VAL A 1 98 ? -0.391 3.207 -17.612 1.00 95.00 98 VAL A N 1
ATOM 773 C CA . VAL A 1 98 ? 0.692 2.214 -17.706 1.00 95.00 98 VAL A CA 1
ATOM 774 C C . VAL A 1 98 ? 0.428 1.204 -18.828 1.00 95.00 98 VAL A C 1
ATOM 776 O O . VAL A 1 98 ? 1.339 0.907 -19.599 1.00 95.00 98 VAL A O 1
ATOM 779 N N . ILE A 1 99 ? -0.809 0.716 -18.971 1.00 95.50 99 ILE A N 1
ATOM 780 C CA . ILE A 1 99 ? -1.184 -0.242 -20.026 1.00 95.50 99 ILE A CA 1
ATOM 781 C C . ILE A 1 99 ? -1.007 0.377 -21.418 1.00 95.50 99 ILE A C 1
ATOM 783 O O . ILE A 1 99 ? -0.371 -0.220 -22.287 1.00 95.50 99 ILE A O 1
ATOM 787 N N . VAL A 1 100 ? -1.539 1.582 -21.634 1.00 96.44 100 VAL A N 1
ATOM 788 C CA . VAL A 1 100 ? -1.456 2.276 -22.928 1.00 96.44 100 VAL A CA 1
ATOM 789 C C . VAL A 1 100 ? -0.012 2.657 -23.254 1.00 96.44 100 VAL A C 1
ATOM 791 O O . VAL A 1 100 ? 0.426 2.455 -24.384 1.00 96.44 100 VAL A O 1
ATOM 794 N N . GLY A 1 101 ? 0.750 3.155 -22.275 1.00 94.56 101 GLY A N 1
ATOM 795 C CA . GLY A 1 101 ? 2.169 3.468 -22.445 1.00 94.56 101 GLY A CA 1
ATOM 796 C C . GLY A 1 101 ? 3.001 2.234 -22.801 1.00 94.56 101 GLY A C 1
ATOM 797 O O . GLY A 1 101 ? 3.808 2.281 -23.730 1.00 94.56 101 GLY A O 1
ATOM 798 N N . GLY A 1 102 ? 2.754 1.107 -22.127 1.00 91.81 102 GLY A N 1
ATOM 799 C CA . GLY A 1 102 ? 3.386 -0.173 -22.443 1.00 91.81 102 GLY A CA 1
ATOM 800 C C . GLY A 1 102 ? 3.068 -0.644 -23.864 1.00 91.81 102 GLY A C 1
ATOM 801 O O . GLY A 1 102 ? 3.979 -1.009 -24.608 1.00 91.81 102 GLY A O 1
ATOM 802 N N . LEU A 1 103 ? 1.798 -0.563 -24.276 1.00 92.81 103 LEU A N 1
ATOM 803 C CA . LEU A 1 103 ? 1.380 -0.918 -25.633 1.00 92.81 103 LEU A CA 1
ATOM 804 C C . LEU A 1 103 ? 2.027 -0.009 -26.686 1.00 92.81 103 LEU A C 1
ATOM 806 O O . LEU A 1 103 ? 2.508 -0.503 -27.700 1.00 92.81 103 LEU A O 1
ATOM 810 N N . TYR A 1 104 ? 2.096 1.298 -26.430 1.00 93.94 104 TYR A N 1
ATOM 811 C CA . TYR A 1 104 ? 2.743 2.254 -27.326 1.00 93.94 104 TYR A CA 1
ATOM 812 C C . TYR A 1 104 ? 4.229 1.937 -27.530 1.00 93.94 104 TYR A C 1
ATOM 814 O O . TYR A 1 104 ? 4.705 1.906 -28.668 1.00 93.94 104 TYR A O 1
ATOM 822 N N . VAL A 1 105 ? 4.969 1.666 -26.449 1.00 91.44 105 VAL A N 1
ATOM 823 C CA . VAL A 1 105 ? 6.389 1.282 -26.524 1.00 91.44 105 VAL A CA 1
ATOM 824 C C . VAL A 1 105 ? 6.553 -0.041 -27.275 1.00 91.44 105 VAL A C 1
ATOM 826 O O . VAL A 1 105 ? 7.458 -0.159 -28.105 1.00 91.44 105 VAL A O 1
ATOM 829 N N . TYR A 1 106 ? 5.645 -0.996 -27.045 1.00 87.38 106 TYR A N 1
ATOM 830 C CA . TYR A 1 106 ? 5.613 -2.276 -27.748 1.00 87.38 106 TYR A CA 1
ATOM 831 C C . TYR A 1 106 ? 5.439 -2.107 -29.261 1.00 87.38 106 TYR A C 1
ATOM 833 O O . TYR A 1 106 ? 6.241 -2.624 -30.037 1.00 87.38 106 TYR A O 1
ATOM 841 N N . THR A 1 107 ? 4.447 -1.326 -29.695 1.00 89.50 107 THR A N 1
ATOM 842 C CA . THR A 1 107 ? 4.180 -1.100 -31.123 1.00 89.50 107 THR A CA 1
ATOM 843 C C . THR A 1 107 ? 5.220 -0.210 -31.801 1.00 89.50 107 THR A C 1
ATOM 845 O O . THR A 1 107 ? 5.429 -0.328 -33.003 1.00 89.50 107 THR A O 1
ATOM 848 N N . SER A 1 108 ? 5.891 0.671 -31.052 1.00 88.25 108 SER A N 1
ATOM 849 C CA . SER A 1 108 ? 6.910 1.589 -31.588 1.00 88.25 108 SER A CA 1
ATOM 850 C C . SER A 1 108 ? 8.256 0.911 -31.874 1.00 88.25 108 SER A C 1
ATOM 852 O O . SER A 1 108 ? 9.191 1.577 -32.306 1.00 88.25 108 SER A O 1
ATOM 854 N N . GLY A 1 109 ? 8.396 -0.389 -31.589 1.00 82.50 109 GLY A N 1
ATOM 855 C CA . GLY A 1 109 ? 9.651 -1.126 -31.776 1.00 82.50 109 GLY A CA 1
ATOM 856 C C . GLY A 1 109 ? 10.753 -0.772 -30.769 1.00 82.50 109 GLY A C 1
ATOM 857 O O . GLY A 1 109 ? 11.842 -1.332 -30.843 1.00 82.50 109 GLY A O 1
ATOM 858 N N . ASN A 1 110 ? 10.463 0.103 -29.800 1.00 82.44 110 ASN A N 1
ATOM 859 C CA . ASN A 1 110 ? 11.359 0.481 -28.701 1.00 82.44 110 ASN A CA 1
ATOM 860 C C . ASN A 1 110 ? 11.222 -0.448 -27.484 1.00 82.44 110 ASN A C 1
ATOM 862 O O . ASN A 1 110 ? 11.750 -0.152 -26.411 1.00 82.44 110 ASN A O 1
ATOM 866 N N . ALA A 1 111 ? 10.483 -1.552 -27.619 1.00 80.88 111 ALA A N 1
ATOM 867 C CA . ALA A 1 111 ? 10.385 -2.552 -26.572 1.00 80.88 111 ALA A CA 1
ATOM 868 C C . ALA A 1 111 ? 11.767 -3.137 -26.280 1.00 80.88 111 ALA A C 1
ATOM 870 O O . ALA A 1 111 ? 12.466 -3.603 -27.183 1.00 80.88 111 ALA A O 1
ATOM 871 N N . ILE A 1 112 ? 12.137 -3.162 -25.000 1.00 79.00 1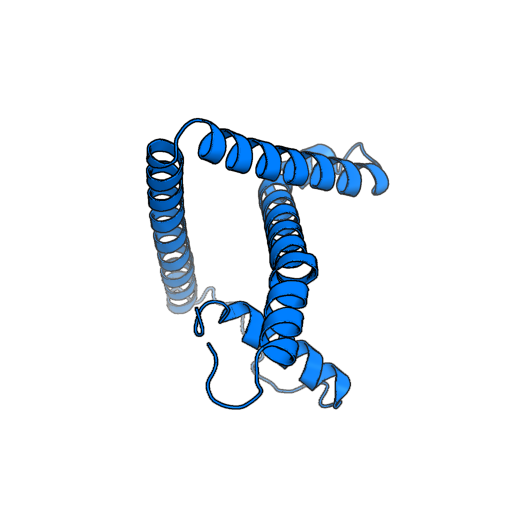12 ILE A N 1
ATOM 872 C CA . ILE A 1 112 ? 13.266 -3.968 -24.545 1.00 79.00 112 ILE A CA 1
ATOM 873 C C . ILE A 1 112 ? 12.946 -5.412 -24.943 1.00 79.00 112 ILE A C 1
ATOM 875 O O . ILE A 1 112 ? 11.853 -5.901 -24.649 1.00 79.00 112 ILE A O 1
ATOM 879 N N . LYS A 1 113 ? 13.870 -6.082 -25.642 1.00 74.06 113 LYS A N 1
ATOM 880 C CA . LYS A 1 113 ? 13.755 -7.517 -25.924 1.00 74.06 113 LYS A CA 1
ATOM 881 C C . LYS A 1 113 ? 13.721 -8.243 -24.583 1.00 74.06 113 LYS A C 1
ATOM 883 O O . LYS A 1 113 ? 14.762 -8.436 -23.964 1.00 74.06 113 LYS A O 1
ATOM 888 N N . ALA A 1 114 ? 12.524 -8.569 -24.116 1.00 68.94 114 ALA A N 1
ATOM 889 C CA . ALA A 1 114 ? 12.354 -9.387 -22.935 1.00 68.94 114 ALA A CA 1
ATOM 890 C C . ALA A 1 114 ? 12.820 -10.800 -23.287 1.00 68.94 114 ALA A C 1
ATOM 892 O O . ALA A 1 114 ? 12.339 -11.400 -24.252 1.00 68.94 114 ALA A O 1
ATOM 893 N N . ASP A 1 115 ? 13.788 -11.301 -22.529 1.00 70.94 115 ASP A N 1
ATOM 894 C CA . ASP A 1 115 ? 14.13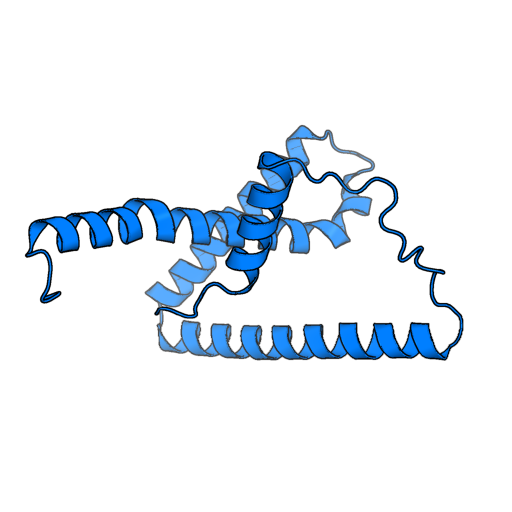5 -12.709 -22.566 1.00 70.94 115 ASP A CA 1
ATOM 895 C C . ASP A 1 115 ? 13.045 -13.458 -21.796 1.00 70.94 115 ASP A C 1
ATOM 897 O O . ASP A 1 115 ? 13.038 -13.496 -20.568 1.00 70.94 115 ASP A O 1
ATOM 901 N N . PHE A 1 116 ? 12.047 -13.968 -22.517 1.00 68.69 116 PHE A N 1
ATOM 902 C CA . PHE A 1 116 ? 10.942 -14.737 -21.937 1.00 68.69 116 PHE A CA 1
ATOM 903 C C . PHE A 1 116 ? 11.360 -16.176 -21.566 1.00 68.69 116 PHE A C 1
ATOM 905 O O . PHE A 1 116 ? 10.513 -17.065 -21.470 1.00 68.69 116 PHE A O 1
ATOM 912 N N . GLY A 1 117 ? 12.660 -16.431 -21.399 1.00 76.88 117 GLY A N 1
ATOM 913 C CA . GLY A 1 117 ? 13.200 -17.713 -20.972 1.00 76.88 117 GLY A CA 1
ATOM 914 C C . GLY A 1 117 ? 12.937 -18.011 -19.493 1.00 76.88 117 GLY A C 1
ATOM 915 O O . GLY A 1 117 ? 12.775 -17.122 -18.664 1.00 76.88 117 GLY A O 1
ATOM 916 N N . PHE A 1 118 ? 12.937 -19.299 -19.148 1.00 83.06 118 PHE A N 1
ATOM 917 C CA . PHE A 1 118 ? 12.886 -19.772 -17.756 1.00 83.06 118 PHE A CA 1
ATOM 918 C C . PHE A 1 118 ? 14.283 -19.889 -17.121 1.00 83.06 118 PHE A C 1
ATOM 920 O O . PHE A 1 118 ? 14.442 -20.491 -16.055 1.00 83.06 118 PHE A O 1
ATOM 927 N N . GLU A 1 119 ? 15.311 -19.357 -17.778 1.00 81.94 119 GLU A N 1
ATOM 928 C CA . GLU A 1 119 ? 16.693 -19.445 -17.322 1.00 81.94 119 GLU A CA 1
ATOM 929 C C . GLU A 1 119 ? 16.873 -18.671 -16.004 1.00 81.94 119 GLU A C 1
ATOM 931 O O . GLU A 1 119 ? 16.444 -17.529 -15.868 1.00 81.94 119 GLU A O 1
ATOM 936 N N . GLY A 1 120 ? 17.441 -19.326 -14.986 1.00 81.00 120 GLY A N 1
ATOM 937 C CA . GLY A 1 120 ? 17.558 -18.759 -13.635 1.00 81.00 120 GLY A CA 1
ATOM 938 C C . GLY A 1 120 ? 16.301 -18.875 -12.757 1.00 81.00 120 GLY A C 1
ATOM 939 O O . GLY A 1 120 ? 16.305 -18.370 -11.634 1.00 81.00 120 GLY A O 1
ATOM 940 N N . THR A 1 121 ? 15.243 -19.564 -13.211 1.00 84.00 121 THR A N 1
ATOM 941 C CA . THR A 1 121 ? 14.050 -19.814 -12.381 1.00 84.00 121 THR A CA 1
ATOM 942 C C . THR A 1 121 ? 14.399 -20.693 -11.181 1.00 84.00 121 THR A C 1
ATOM 944 O O . THR A 1 121 ? 14.923 -21.798 -11.329 1.00 84.00 121 THR A O 1
ATOM 947 N N . ASN A 1 122 ? 14.049 -20.230 -9.982 1.00 85.50 122 ASN A N 1
ATOM 948 C CA . ASN A 1 122 ? 14.179 -21.009 -8.758 1.00 85.50 122 ASN A CA 1
ATOM 949 C C . ASN A 1 122 ? 12.854 -21.721 -8.447 1.00 85.50 122 ASN A C 1
ATOM 951 O O . ASN A 1 122 ? 11.870 -21.083 -8.086 1.00 85.50 122 ASN A O 1
ATOM 955 N N . LEU A 1 123 ? 12.833 -23.048 -8.592 1.00 88.00 123 LEU A N 1
ATOM 956 C CA . LEU A 1 123 ? 11.662 -23.889 -8.304 1.00 88.00 123 LEU A CA 1
ATOM 957 C C . LEU A 1 123 ? 11.726 -24.541 -6.915 1.00 88.00 123 LEU A C 1
ATOM 959 O O . LEU A 1 123 ? 11.100 -25.576 -6.680 1.00 88.00 123 LEU A O 1
ATOM 963 N N . SER A 1 124 ? 12.491 -23.967 -5.983 1.00 93.25 124 SER A N 1
ATOM 964 C CA . SER A 1 124 ? 12.452 -24.412 -4.593 1.00 93.25 124 SER A CA 1
ATOM 965 C C . SER A 1 124 ? 11.062 -24.178 -3.999 1.00 93.25 124 SER A C 1
ATOM 967 O O . SER A 1 124 ? 10.377 -23.202 -4.316 1.00 93.25 124 SER A O 1
ATOM 969 N N . LEU A 1 125 ? 10.645 -25.077 -3.105 1.00 92.50 125 LEU A N 1
ATOM 970 C CA . LEU A 1 125 ? 9.344 -24.984 -2.440 1.00 92.50 125 LEU A CA 1
ATOM 971 C C . LEU A 1 125 ? 9.175 -23.648 -1.697 1.00 92.50 125 LEU A C 1
ATOM 973 O O . LEU A 1 125 ? 8.092 -23.071 -1.696 1.00 92.50 125 LEU A O 1
ATOM 977 N N . GLU A 1 126 ? 10.258 -23.145 -1.104 1.00 92.00 126 GLU A N 1
ATOM 978 C CA . GLU A 1 126 ? 10.297 -21.855 -0.417 1.00 92.00 126 GLU A CA 1
ATOM 979 C C . GLU A 1 126 ? 10.059 -20.684 -1.378 1.00 92.00 126 GLU A C 1
ATOM 981 O O . GLU A 1 126 ? 9.181 -19.856 -1.135 1.00 92.00 126 GLU A O 1
ATOM 986 N N . SER A 1 127 ? 10.797 -20.631 -2.493 1.00 91.44 127 SER A N 1
ATOM 987 C CA . SER A 1 127 ? 10.655 -19.553 -3.476 1.00 91.44 127 SER A CA 1
ATOM 988 C C . SER A 1 127 ? 9.253 -19.544 -4.078 1.00 91.44 127 SER A C 1
ATOM 990 O O . SER A 1 127 ? 8.630 -18.487 -4.184 1.00 91.44 127 SER A O 1
ATOM 992 N N . LEU A 1 128 ? 8.724 -20.729 -4.386 1.00 92.56 128 LEU A N 1
ATOM 993 C CA . LEU A 1 128 ? 7.374 -20.888 -4.900 1.00 92.56 128 LEU A CA 1
ATOM 994 C C . LEU A 1 128 ? 6.329 -20.381 -3.895 1.00 92.56 128 LEU A C 1
ATOM 996 O O . LEU A 1 128 ? 5.439 -19.620 -4.272 1.00 92.56 128 LEU A O 1
ATOM 1000 N N . ALA A 1 129 ? 6.459 -20.744 -2.615 1.00 93.19 129 ALA A N 1
ATOM 1001 C CA . ALA A 1 129 ? 5.553 -20.282 -1.568 1.00 93.19 129 ALA A CA 1
ATOM 1002 C C . ALA A 1 129 ? 5.547 -18.749 -1.448 1.00 93.19 129 ALA A C 1
ATOM 1004 O O . ALA A 1 129 ? 4.475 -18.149 -1.406 1.00 93.19 129 ALA A O 1
ATOM 1005 N N . ILE A 1 130 ? 6.719 -18.103 -1.451 1.00 92.06 130 ILE A N 1
ATOM 1006 C CA . ILE A 1 130 ? 6.838 -16.637 -1.353 1.00 92.06 130 ILE A CA 1
ATOM 1007 C C . ILE A 1 130 ? 6.156 -15.943 -2.539 1.00 92.06 130 ILE A C 1
ATOM 1009 O O . ILE A 1 130 ? 5.403 -14.987 -2.344 1.00 92.06 130 ILE A O 1
ATOM 1013 N N . VAL A 1 131 ? 6.371 -16.436 -3.763 1.00 92.38 131 VAL A N 1
ATOM 1014 C CA . VAL A 1 131 ? 5.738 -15.869 -4.964 1.00 92.38 131 VAL A CA 1
ATOM 1015 C C . VAL A 1 131 ? 4.221 -16.059 -4.925 1.00 92.38 131 VAL A C 1
ATOM 1017 O O . VAL A 1 131 ? 3.488 -15.127 -5.254 1.00 92.38 131 VAL A O 1
ATOM 1020 N N . PHE A 1 132 ? 3.729 -17.212 -4.455 1.00 92.62 132 PHE A N 1
ATOM 1021 C CA . PHE A 1 132 ? 2.294 -17.415 -4.240 1.00 92.62 132 PHE A CA 1
ATOM 1022 C C . PHE A 1 132 ? 1.719 -16.449 -3.204 1.00 92.62 132 PHE A C 1
ATOM 1024 O O . PHE A 1 132 ? 0.657 -15.884 -3.451 1.00 92.62 132 PHE A O 1
ATOM 1031 N N . TYR A 1 133 ? 2.411 -16.206 -2.086 1.00 89.88 133 TYR A N 1
ATOM 1032 C CA . TYR A 1 133 ? 1.982 -15.203 -1.108 1.00 89.88 133 TYR A CA 1
ATOM 1033 C C . TYR A 1 133 ? 1.912 -13.798 -1.720 1.00 89.88 133 TYR A C 1
ATOM 1035 O O . TYR A 1 133 ? 0.918 -13.102 -1.518 1.00 89.88 133 TYR A O 1
ATOM 1043 N N . GLY A 1 134 ? 2.910 -13.398 -2.514 1.00 89.94 134 GLY A N 1
ATOM 1044 C CA . GLY A 1 134 ? 2.895 -12.115 -3.227 1.00 89.94 134 GLY A CA 1
ATOM 1045 C C . GLY A 1 134 ? 1.760 -12.008 -4.255 1.00 89.94 134 GLY A C 1
ATOM 1046 O O . GLY A 1 134 ? 1.102 -10.971 -4.367 1.00 89.94 134 GLY A O 1
ATOM 1047 N N . GLY A 1 135 ? 1.482 -13.102 -4.969 1.00 90.69 135 GLY A N 1
ATOM 1048 C CA . GLY A 1 135 ? 0.358 -13.198 -5.897 1.00 90.69 135 GLY A CA 1
ATOM 1049 C C . GLY A 1 135 ? -0.986 -13.072 -5.182 1.00 90.69 135 GLY A C 1
ATOM 1050 O O . GLY A 1 135 ? -1.787 -12.219 -5.545 1.00 90.69 135 GLY A O 1
ATOM 1051 N N . LEU A 1 136 ? -1.211 -13.857 -4.125 1.00 89.94 136 LEU A N 1
ATOM 1052 C CA . LEU A 1 136 ? -2.439 -13.818 -3.324 1.00 89.94 136 LEU A CA 1
ATOM 1053 C C . LEU A 1 136 ? -2.680 -12.445 -2.691 1.00 89.94 136 LEU A C 1
ATOM 1055 O O . LEU A 1 136 ? -3.815 -11.980 -2.690 1.00 89.94 136 LEU A O 1
ATOM 1059 N N . TYR A 1 137 ? -1.626 -11.772 -2.220 1.00 86.81 137 TYR A N 1
ATOM 1060 C CA . TYR A 1 137 ? -1.724 -10.413 -1.683 1.00 86.81 137 TYR A CA 1
ATOM 1061 C C . TYR A 1 137 ? -2.274 -9.416 -2.715 1.00 86.81 137 TYR A C 1
ATOM 1063 O O . TYR A 1 137 ? -3.058 -8.535 -2.375 1.00 86.81 137 TYR A O 1
ATOM 1071 N N . SER A 1 138 ? -1.920 -9.586 -3.992 1.00 88.06 138 SER A N 1
ATOM 1072 C CA . SER A 1 138 ? -2.403 -8.719 -5.076 1.00 88.06 138 SER A CA 1
ATOM 1073 C C . SER A 1 138 ? -3.901 -8.898 -5.372 1.00 88.06 138 SER A C 1
ATOM 1075 O O . SER A 1 138 ? -4.507 -8.021 -5.983 1.00 88.06 138 SER A O 1
ATOM 1077 N N . TYR A 1 139 ? -4.495 -10.014 -4.933 1.00 87.88 139 TYR A N 1
ATOM 1078 C CA . TYR A 1 139 ? -5.925 -10.328 -5.046 1.00 87.88 139 TYR A CA 1
ATOM 1079 C C . TYR A 1 139 ? -6.649 -10.291 -3.691 1.00 87.88 139 TYR A C 1
ATOM 1081 O O . TYR A 1 139 ? -7.748 -10.838 -3.560 1.00 87.88 139 TYR A O 1
ATOM 1089 N N . ASP A 1 140 ? -6.045 -9.674 -2.671 1.00 84.12 140 ASP A N 1
ATOM 1090 C CA . ASP A 1 140 ? -6.713 -9.457 -1.390 1.00 84.12 140 ASP A CA 1
ATOM 1091 C C . ASP A 1 140 ? -8.017 -8.657 -1.580 1.00 84.12 140 ASP A C 1
ATOM 1093 O O . ASP A 1 140 ? -8.129 -7.819 -2.478 1.00 84.12 140 ASP A O 1
ATOM 1097 N N . GLY A 1 141 ? -9.024 -8.933 -0.746 1.00 78.75 141 GLY A N 1
ATOM 1098 C CA . GLY A 1 141 ? -10.341 -8.290 -0.840 1.00 78.75 141 GLY A CA 1
ATOM 1099 C C . GLY A 1 141 ? -11.493 -9.175 -1.336 1.00 78.75 141 GLY A C 1
ATOM 1100 O O . GLY A 1 141 ? -12.636 -8.735 -1.303 1.00 78.75 141 GLY A O 1
ATOM 1101 N N . TRP A 1 142 ? -11.234 -10.411 -1.778 1.00 82.00 142 TRP A N 1
ATOM 1102 C CA . TRP A 1 142 ? -12.255 -11.280 -2.394 1.00 82.00 142 TRP A CA 1
ATOM 1103 C C . TRP A 1 142 ? -13.250 -11.923 -1.411 1.00 82.00 142 TRP A C 1
ATOM 1105 O O . TRP A 1 142 ? -14.331 -12.339 -1.824 1.00 82.00 142 TRP A O 1
ATOM 1115 N N . SER A 1 143 ? -12.877 -12.055 -0.135 1.00 73.44 143 SER A N 1
ATOM 1116 C CA . SER A 1 143 ? -13.634 -12.797 0.886 1.00 73.44 143 SER A CA 1
ATOM 1117 C C . SER A 1 143 ? -14.367 -11.911 1.899 1.00 73.44 143 SER A C 1
ATOM 1119 O O . SER A 1 143 ? -14.837 -12.430 2.914 1.00 73.44 143 SER A O 1
ATOM 1121 N N . TRP A 1 144 ? -14.387 -10.595 1.677 1.00 53.91 144 TRP A N 1
ATOM 1122 C CA . TRP A 1 144 ? -15.018 -9.614 2.565 1.00 53.91 144 TRP A CA 1
ATOM 1123 C C . TRP A 1 144 ? -16.461 -9.313 2.168 1.00 53.91 144 TRP A C 1
ATOM 1125 O O . TRP A 1 144 ? -16.753 -9.286 0.952 1.00 53.91 144 TRP A O 1
#